Protein AF-A0A9W8Z7U8-F1 (afdb_monomer)

Solvent-accessible surface area (backbone atoms only — not comparable to full-atom values): 11181 Å² total; per-residue (Å²): 136,87,90,81,83,89,81,72,69,61,62,61,52,54,60,57,60,65,65,74,80,69,86,77,86,77,88,67,83,83,81,70,50,73,68,56,51,50,53,45,42,43,49,70,73,67,58,51,56,64,70,59,50,34,50,47,37,32,73,78,70,71,41,84,58,57,59,69,57,54,53,52,47,51,56,52,48,55,60,71,66,60,73,82,47,72,69,54,54,50,49,51,51,53,53,49,51,50,42,71,78,38,46,38,52,57,46,29,73,43,39,51,83,74,67,44,93,60,91,55,51,30,68,56,50,47,53,54,48,53,63,67,67,49,67,84,72,79,74,77,78,76,76,91,78,80,77,97,72,87,80,82,89,75,90,84,89,82,87,88,79,90,82,82,82,88,79,89,80,136

Organism: NCBI:txid749634

Secondary structure (DSSP, 8-state):
------SSHHHHHHHHHHTTS-SS-SSS-----HHHHHHHIIIIIS---HHHHHHHHHHHHS----HHHHHHHHHHHHHHTPPPPHHHHHHHHHHHHHHHHHHHHHHHHHTTTTT-SSPPPHHHHHHHHHHHHS-----------S---PPPP----------PPPPP--

Radius of gyration: 36.2 Å; Cα contacts (8 Å, |Δi|>4): 60; chains: 1; bounding box: 62×62×103 Å

Mean predicted aligned error: 17.52 Å

pLDDT: mean 76.98, std 23.81, range [36.34, 98.38]

Foldseek 3Di:
DDDDDDDPPPVVVVVVVVVPPDPDPPDDDPDDDPLLVLLCCVCPVVVDDLVVSQVCCCVVPVDHDDSVVSVVSNVVSVVSPDDQDPVNVVVVVVVVVCCVVCVLVVVQVCCVVVPDPDGDHSVRSVVVCVVVVPPPDPPPPPPPDDDPDDDDDDDDDDDDDDDDDDDDDD

Structure (mmCIF, N/CA/C/O backbone):
data_AF-A0A9W8Z7U8-F1
#
_entry.id   AF-A0A9W8Z7U8-F1
#
loop_
_atom_site.group_PDB
_atom_site.id
_atom_site.type_symbol
_atom_site.label_atom_id
_atom_site.label_alt_id
_atom_site.label_comp_id
_atom_site.label_asym_id
_atom_site.label_entity_id
_atom_site.label_seq_id
_atom_site.pdbx_PDB_ins_code
_atom_site.Cartn_x
_atom_site.Cartn_y
_atom_site.Cartn_z
_atom_site.occupancy
_atom_site.B_iso_or_equiv
_atom_site.auth_seq_id
_atom_site.auth_comp_id
_atom_site.auth_asym_id
_atom_site.auth_atom_id
_atom_site.pdbx_PDB_model_num
ATOM 1 N N . MET A 1 1 ? 26.499 -54.507 2.397 1.00 40.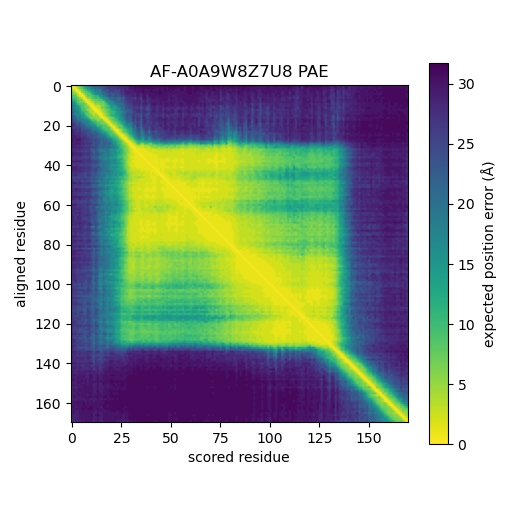31 1 MET A N 1
ATOM 2 C CA . MET A 1 1 ? 26.624 -53.206 3.088 1.00 40.31 1 MET A CA 1
ATOM 3 C C . MET A 1 1 ? 25.432 -52.343 2.722 1.00 40.31 1 MET A C 1
ATOM 5 O O . MET A 1 1 ? 24.954 -52.432 1.601 1.00 40.31 1 MET A O 1
ATOM 9 N N . ALA A 1 2 ? 24.909 -51.629 3.713 1.00 36.34 2 ALA A N 1
ATOM 10 C CA . ALA A 1 2 ? 23.589 -51.014 3.728 1.00 36.34 2 ALA A CA 1
ATOM 11 C C . ALA A 1 2 ? 23.453 -49.755 2.851 1.00 36.34 2 ALA A C 1
ATOM 13 O O . ALA A 1 2 ? 24.401 -48.997 2.667 1.00 36.34 2 ALA A O 1
ATOM 14 N N . ALA A 1 3 ? 22.227 -49.547 2.370 1.00 45.25 3 ALA A N 1
ATOM 15 C CA . ALA A 1 3 ? 21.752 -48.400 1.605 1.00 45.25 3 ALA A CA 1
ATOM 16 C C . ALA A 1 3 ? 21.475 -47.155 2.478 1.00 45.25 3 ALA A C 1
ATOM 18 O O . ALA A 1 3 ? 21.014 -47.286 3.609 1.00 45.25 3 ALA A O 1
ATOM 19 N N . LYS A 1 4 ? 21.671 -45.961 1.900 1.00 44.91 4 LYS A N 1
ATOM 20 C CA . LYS A 1 4 ? 21.166 -44.623 2.304 1.00 44.91 4 LYS A CA 1
ATOM 21 C C . LYS A 1 4 ? 21.228 -43.766 1.023 1.00 44.91 4 LYS A C 1
ATOM 23 O O . LYS A 1 4 ? 22.331 -43.488 0.581 1.00 44.91 4 LYS A O 1
ATOM 28 N N . ARG A 1 5 ? 20.191 -43.516 0.209 1.00 46.19 5 ARG A N 1
ATOM 29 C CA . ARG A 1 5 ? 18.826 -42.963 0.371 1.00 46.19 5 ARG A CA 1
ATOM 30 C C . ARG A 1 5 ? 18.761 -41.567 1.005 1.00 46.19 5 ARG A C 1
ATOM 32 O O . ARG A 1 5 ? 18.914 -41.431 2.210 1.00 46.19 5 ARG A O 1
ATOM 39 N N . SER A 1 6 ? 18.379 -40.621 0.138 1.00 50.66 6 SER A N 1
ATOM 40 C CA . SER A 1 6 ? 17.326 -39.621 0.354 1.00 50.66 6 SER A CA 1
ATOM 41 C C . SER A 1 6 ? 17.642 -38.492 1.332 1.00 50.66 6 SER A C 1
ATOM 43 O O . SER A 1 6 ? 17.396 -38.618 2.527 1.00 50.66 6 SER A O 1
ATOM 45 N N . ARG A 1 7 ? 18.140 -37.364 0.811 1.00 45.50 7 ARG A N 1
ATOM 46 C CA . ARG A 1 7 ? 18.240 -36.098 1.558 1.00 45.50 7 ARG A CA 1
ATOM 47 C C . ARG A 1 7 ? 17.636 -34.886 0.826 1.00 45.50 7 ARG A C 1
ATOM 49 O O . ARG A 1 7 ? 17.460 -33.856 1.461 1.00 45.50 7 ARG A O 1
ATOM 56 N N . ASP A 1 8 ? 17.252 -35.014 -0.443 1.00 42.22 8 ASP A N 1
ATOM 57 C CA . ASP A 1 8 ? 16.757 -33.871 -1.230 1.00 42.22 8 ASP A CA 1
ATOM 58 C C . ASP A 1 8 ? 15.220 -33.795 -1.362 1.00 42.22 8 ASP A C 1
ATOM 60 O O . ASP A 1 8 ? 14.690 -32.746 -1.710 1.00 42.22 8 ASP A O 1
ATOM 64 N N . ASP A 1 9 ? 14.479 -34.855 -1.015 1.00 42.78 9 ASP A N 1
ATOM 65 C CA . ASP A 1 9 ? 13.001 -34.876 -1.098 1.00 42.78 9 ASP A CA 1
ATOM 66 C C . ASP A 1 9 ? 12.290 -34.115 0.049 1.00 42.78 9 ASP A C 1
ATOM 68 O O . ASP A 1 9 ? 11.119 -33.748 -0.067 1.00 42.78 9 ASP A O 1
ATOM 72 N N . ASP A 1 10 ? 12.977 -33.850 1.166 1.00 43.12 10 ASP A N 1
ATOM 73 C CA . ASP A 1 10 ? 12.358 -33.268 2.372 1.00 43.12 10 ASP A CA 1
ATOM 74 C C . ASP A 1 10 ? 12.154 -31.739 2.273 1.00 43.12 10 ASP A C 1
ATOM 76 O O . ASP A 1 10 ? 11.162 -31.201 2.770 1.00 43.12 10 ASP A O 1
ATOM 80 N N . GLU A 1 11 ? 13.030 -31.022 1.558 1.00 42.72 11 GLU A N 1
ATOM 81 C CA . GLU A 1 11 ? 12.931 -29.558 1.397 1.00 42.72 11 GLU A CA 1
ATOM 82 C C . GLU A 1 11 ? 11.734 -29.138 0.527 1.00 42.72 11 GLU A C 1
ATOM 84 O O . GLU A 1 11 ? 11.031 -28.168 0.831 1.00 42.72 11 GLU A O 1
ATOM 89 N N . PHE A 1 12 ? 11.437 -29.897 -0.532 1.00 40.97 12 PHE A N 1
ATOM 90 C CA . PHE A 1 12 ? 10.332 -29.574 -1.440 1.00 40.97 12 PHE A CA 1
ATOM 91 C C . PHE A 1 12 ? 8.955 -29.803 -0.785 1.00 40.97 12 PHE A C 1
ATOM 93 O O . PHE A 1 12 ? 7.980 -29.090 -1.064 1.00 40.97 12 PHE A O 1
ATOM 100 N N . ALA A 1 13 ? 8.872 -30.759 0.146 1.00 46.31 13 ALA A N 1
ATOM 101 C CA . ALA A 1 13 ? 7.665 -31.046 0.912 1.00 46.31 13 ALA A CA 1
ATOM 102 C C . ALA A 1 13 ? 7.358 -29.971 1.978 1.00 46.31 13 ALA A C 1
ATOM 104 O O . ALA A 1 13 ? 6.182 -29.678 2.221 1.00 46.31 13 ALA A O 1
ATOM 105 N N . GLU A 1 14 ? 8.375 -29.345 2.582 1.00 44.09 14 GLU A N 1
ATOM 106 C CA . GLU A 1 14 ? 8.220 -28.239 3.550 1.00 44.09 14 GLU A CA 1
ATOM 107 C C . GLU A 1 14 ? 7.663 -26.970 2.877 1.00 44.09 14 GLU A C 1
ATOM 109 O O . GLU A 1 14 ? 6.677 -26.382 3.342 1.00 44.09 14 GLU A O 1
ATOM 114 N N . LEU A 1 15 ? 8.195 -26.611 1.702 1.00 46.00 15 LEU A N 1
ATOM 115 C CA . LEU A 1 15 ? 7.688 -25.491 0.895 1.00 46.00 15 LEU A CA 1
ATOM 116 C C . LEU A 1 15 ? 6.239 -25.724 0.433 1.00 46.00 15 LEU A C 1
ATOM 118 O O . LEU A 1 15 ? 5.413 -24.806 0.445 1.00 46.00 15 LEU A O 1
ATOM 122 N N . SER A 1 16 ? 5.902 -26.971 0.101 1.00 46.75 16 SER A N 1
ATOM 123 C CA . SER A 1 16 ? 4.556 -27.365 -0.330 1.00 46.75 16 SER A CA 1
ATOM 124 C C . SER A 1 16 ? 3.532 -27.366 0.816 1.00 46.75 16 SER A C 1
ATOM 126 O O . SER A 1 16 ? 2.363 -27.042 0.596 1.00 46.75 16 SER A O 1
ATOM 128 N N . LYS A 1 17 ? 3.952 -27.653 2.059 1.00 41.62 17 LYS A N 1
ATOM 129 C CA . LYS A 1 17 ? 3.090 -27.584 3.256 1.00 41.62 17 LYS A CA 1
ATOM 130 C C . LYS A 1 17 ? 2.831 -26.151 3.722 1.00 41.62 17 LYS A C 1
ATOM 132 O O . LYS A 1 17 ? 1.726 -25.861 4.181 1.00 41.62 17 LYS A O 1
ATOM 137 N N . ARG A 1 18 ? 3.776 -25.221 3.530 1.00 44.16 18 ARG A N 1
ATOM 138 C CA . ARG A 1 18 ? 3.541 -23.784 3.789 1.00 44.16 18 ARG A CA 1
ATOM 139 C C . ARG A 1 18 ? 2.522 -23.159 2.840 1.00 44.16 18 ARG A C 1
ATOM 141 O O . ARG A 1 18 ? 1.862 -22.189 3.206 1.00 44.16 18 ARG A O 1
ATOM 148 N N . ARG A 1 19 ? 2.333 -23.738 1.653 1.00 44.84 19 ARG A N 1
ATOM 149 C CA . ARG A 1 19 ? 1.421 -23.210 0.630 1.00 44.84 19 ARG A CA 1
ATOM 150 C C . ARG A 1 19 ? -0.067 -23.465 0.914 1.00 44.84 19 ARG A C 1
ATOM 152 O O . ARG A 1 19 ? -0.908 -22.869 0.254 1.00 44.84 19 ARG A O 1
ATOM 159 N N . ARG A 1 20 ? -0.417 -24.292 1.909 1.00 46.16 20 ARG A N 1
ATOM 160 C CA . ARG A 1 20 ? -1.817 -24.663 2.216 1.00 46.16 20 ARG A CA 1
ATOM 161 C C . ARG A 1 20 ? -2.487 -23.885 3.357 1.00 46.16 20 ARG A C 1
ATOM 163 O O . ARG A 1 20 ? -3.569 -24.267 3.787 1.00 46.16 20 ARG A O 1
ATOM 170 N N . ARG A 1 21 ? -1.897 -22.790 3.852 1.00 47.44 21 ARG A N 1
ATOM 171 C CA . ARG A 1 21 ? -2.513 -21.954 4.909 1.00 47.44 21 ARG A CA 1
ATOM 172 C C . ARG A 1 21 ? -2.725 -20.497 4.500 1.00 47.44 21 ARG A C 1
ATOM 174 O O . ARG A 1 21 ? -2.618 -19.592 5.326 1.00 47.44 21 ARG A O 1
ATOM 181 N N . SER A 1 22 ? -2.982 -20.249 3.220 1.00 48.78 22 SER A N 1
ATOM 182 C CA . SER A 1 22 ? -3.248 -18.891 2.719 1.00 48.78 22 SER A CA 1
ATOM 183 C C . SER A 1 22 ? -4.280 -18.851 1.595 1.00 48.78 22 SER A C 1
ATOM 185 O O . SER A 1 22 ? -4.321 -17.893 0.829 1.00 48.78 22 SER A O 1
ATOM 187 N N . GLU A 1 23 ? -5.136 -19.867 1.498 1.00 44.69 23 GLU A N 1
ATOM 188 C CA . GLU A 1 23 ? -6.336 -19.749 0.679 1.00 44.69 23 GLU A CA 1
ATOM 189 C C . GLU A 1 23 ? -7.367 -18.913 1.452 1.00 44.69 23 GLU A C 1
ATOM 191 O O . GLU A 1 23 ? -7.816 -19.293 2.530 1.00 44.69 23 GLU A O 1
ATOM 196 N N . SER A 1 24 ? -7.712 -17.758 0.874 1.00 46.81 24 SER A N 1
ATOM 197 C CA . SER A 1 24 ? -8.855 -16.904 1.228 1.00 46.81 24 SER A CA 1
ATOM 198 C C . SER A 1 24 ? -8.677 -15.853 2.341 1.00 46.81 24 SER A C 1
ATOM 200 O O . SER A 1 24 ? -9.478 -15.778 3.267 1.00 46.81 24 SER A O 1
ATOM 202 N N . ALA A 1 25 ? -7.688 -14.959 2.217 1.00 47.94 25 ALA A N 1
ATOM 203 C CA . ALA A 1 25 ? -7.698 -13.656 2.918 1.00 47.94 25 ALA A CA 1
ATOM 204 C C . ALA A 1 25 ? -7.940 -12.460 1.976 1.00 47.94 25 ALA A C 1
ATOM 206 O O . ALA A 1 25 ? -7.840 -11.302 2.376 1.00 47.94 25 ALA A O 1
ATOM 207 N N . THR A 1 26 ? -8.251 -12.728 0.712 1.00 46.97 26 THR A N 1
ATOM 208 C CA . THR A 1 26 ? -8.623 -11.718 -0.275 1.00 46.97 26 THR A CA 1
ATOM 209 C C . THR A 1 26 ? -10.088 -11.936 -0.622 1.00 46.97 26 THR A C 1
ATOM 211 O O . THR A 1 26 ? -10.413 -12.925 -1.271 1.00 46.97 26 THR A O 1
ATOM 214 N N . SER A 1 27 ? -10.949 -11.003 -0.205 1.00 43.47 27 SER A N 1
ATOM 215 C CA . SER A 1 27 ? -12.371 -10.905 -0.575 1.00 43.47 27 SER A CA 1
ATOM 216 C C . SER A 1 27 ? -13.419 -11.524 0.363 1.00 43.47 27 SER A C 1
ATOM 218 O O . SER A 1 27 ? -14.541 -11.781 -0.065 1.00 43.47 27 SER A O 1
ATOM 220 N N . THR A 1 28 ? -13.120 -11.669 1.654 1.00 42.28 28 THR A N 1
ATOM 221 C CA . THR A 1 28 ? -14.157 -11.773 2.694 1.00 42.28 28 THR A CA 1
ATOM 222 C C . THR A 1 28 ? -14.165 -10.473 3.482 1.00 42.28 28 THR A C 1
ATOM 224 O O . THR A 1 28 ? -13.142 -10.088 4.048 1.00 42.28 28 THR A O 1
ATOM 227 N N . GLN A 1 29 ? -15.299 -9.778 3.476 1.00 56.69 29 GLN A N 1
ATOM 228 C CA . GLN A 1 29 ? -15.596 -8.641 4.343 1.00 56.69 29 GLN A CA 1
ATOM 229 C C . GLN A 1 29 ? -15.018 -8.899 5.744 1.00 56.69 29 GLN A C 1
ATOM 231 O O . GLN A 1 29 ? -15.280 -9.945 6.331 1.00 56.69 29 GLN A O 1
ATOM 236 N N . LEU A 1 30 ? -14.146 -8.011 6.232 1.00 71.31 30 LEU A N 1
ATOM 237 C CA . LEU A 1 30 ? -13.474 -8.184 7.521 1.00 71.31 30 LEU A CA 1
ATOM 238 C C . LEU A 1 30 ? -14.521 -8.200 8.635 1.00 71.31 30 LEU A C 1
ATOM 240 O O . LEU A 1 30 ? -14.941 -7.147 9.115 1.00 71.31 30 LEU A O 1
ATOM 244 N N . GLU A 1 31 ? -14.948 -9.387 9.052 1.00 84.44 31 GLU A N 1
ATOM 245 C CA . GLU A 1 31 ? -15.829 -9.518 10.200 1.00 84.44 31 GLU A CA 1
ATOM 246 C C . GLU A 1 31 ? -15.033 -9.216 11.468 1.00 84.44 31 GLU A C 1
ATOM 248 O O . GLU A 1 31 ? -14.141 -9.957 11.891 1.00 84.44 31 GLU A O 1
ATOM 253 N N . LEU A 1 32 ? -15.320 -8.055 12.054 1.00 90.44 32 LEU A N 1
ATOM 254 C CA . LEU A 1 32 ? -14.730 -7.646 13.318 1.00 90.44 32 LEU A CA 1
ATOM 255 C C . LEU A 1 32 ? -15.384 -8.413 14.464 1.00 90.44 32 LEU A C 1
ATOM 257 O O . LEU A 1 32 ? -16.613 -8.447 14.580 1.00 90.44 32 LEU A O 1
ATOM 261 N N . THR A 1 33 ? -14.551 -8.966 15.344 1.00 92.94 33 THR A N 1
ATOM 262 C CA . THR A 1 33 ? -15.015 -9.554 16.606 1.00 92.94 33 THR A CA 1
ATOM 263 C C . THR A 1 33 ? -15.673 -8.487 17.485 1.00 92.94 33 THR A C 1
ATOM 265 O O . THR A 1 33 ? -15.387 -7.295 17.348 1.00 92.94 33 THR A O 1
ATOM 268 N N . GLU A 1 34 ? -16.543 -8.892 18.411 1.00 94.12 34 GLU A N 1
ATOM 269 C CA . GLU A 1 34 ? -17.199 -7.964 19.349 1.00 94.12 34 GLU A CA 1
ATOM 270 C C . GLU A 1 34 ? -16.182 -7.158 20.169 1.00 94.12 34 GLU A C 1
ATOM 272 O O . GLU A 1 34 ? -16.329 -5.951 20.344 1.00 94.12 34 GLU A O 1
ATOM 277 N N . GLU A 1 35 ? -15.087 -7.802 20.573 1.00 95.00 35 GLU A N 1
ATOM 278 C CA . GLU A 1 35 ? -13.953 -7.154 21.232 1.00 95.00 35 GLU A CA 1
ATOM 279 C C . GLU A 1 35 ? -13.277 -6.094 20.354 1.00 95.00 35 GLU A C 1
ATOM 281 O O . GLU A 1 35 ? -12.928 -5.022 20.842 1.00 95.00 35 GLU A O 1
ATOM 286 N N . ASP A 1 36 ? -13.080 -6.373 19.063 1.00 95.50 36 ASP A N 1
ATOM 287 C CA . ASP A 1 36 ? -12.452 -5.425 18.137 1.00 95.50 36 ASP A CA 1
ATOM 288 C C . ASP A 1 36 ? -13.357 -4.205 17.897 1.00 95.50 36 ASP A C 1
ATOM 290 O O . ASP A 1 36 ? -12.871 -3.073 17.881 1.00 95.50 36 ASP A O 1
ATOM 294 N N . LYS A 1 37 ? -14.675 -4.421 17.774 1.00 95.44 37 LYS A N 1
ATOM 295 C CA . LYS A 1 37 ? -15.678 -3.347 17.663 1.00 95.44 37 LYS A CA 1
ATOM 296 C C . LYS A 1 37 ? -15.684 -2.463 18.911 1.00 95.44 37 LYS A C 1
ATOM 298 O O . LYS A 1 37 ? -15.643 -1.240 18.788 1.00 95.44 37 LYS A O 1
ATOM 303 N N . LEU A 1 38 ? -15.682 -3.074 20.100 1.00 96.00 38 LEU A N 1
ATOM 304 C CA . LEU A 1 38 ? -15.613 -2.347 21.369 1.00 96.00 38 LEU A CA 1
ATOM 305 C C . LEU A 1 38 ? -14.318 -1.531 21.471 1.00 96.00 38 LEU A C 1
ATOM 307 O O . LEU A 1 38 ? -14.355 -0.360 21.841 1.00 96.00 38 LEU A O 1
ATOM 311 N N . LEU A 1 39 ? -13.176 -2.118 21.100 1.00 96.69 39 LEU A N 1
ATOM 312 C CA . LEU A 1 39 ? -11.881 -1.440 21.156 1.00 96.69 39 LEU A CA 1
ATOM 313 C C . LEU A 1 39 ? -11.824 -0.203 20.252 1.00 96.69 39 LEU A C 1
ATOM 315 O O . LEU A 1 39 ? -11.294 0.828 20.669 1.00 96.69 39 LEU A O 1
ATOM 319 N N . LEU A 1 40 ? -12.360 -0.306 19.032 1.00 96.38 40 LEU A N 1
ATOM 320 C CA . LEU A 1 40 ? -12.445 0.816 18.095 1.00 96.38 40 LEU A CA 1
ATOM 321 C C . LEU A 1 40 ? -13.337 1.919 18.642 1.00 96.38 40 LEU A C 1
ATOM 323 O O . LEU A 1 40 ? -12.891 3.059 18.719 1.00 96.38 40 LEU A O 1
ATOM 327 N N . LYS A 1 41 ? -14.550 1.575 19.084 1.00 96.06 41 LYS A N 1
ATOM 328 C CA . LYS A 1 41 ? -15.494 2.546 19.636 1.00 96.06 41 LYS A CA 1
ATOM 329 C C . LYS A 1 41 ? -14.877 3.335 20.790 1.00 96.06 41 LYS A C 1
ATOM 331 O O . LYS A 1 41 ? -14.773 4.556 20.722 1.00 96.06 41 LYS A O 1
ATOM 336 N N . LEU A 1 42 ? -14.371 2.640 21.808 1.00 96.81 42 LEU A N 1
ATOM 337 C CA . LEU A 1 42 ? -13.833 3.306 22.994 1.00 96.81 42 LEU A CA 1
ATOM 338 C C . LEU A 1 42 ? -12.623 4.198 22.667 1.00 96.81 42 LEU A C 1
ATOM 340 O O . LEU A 1 42 ? -12.425 5.229 23.310 1.00 96.81 42 LEU A O 1
ATOM 344 N N . LYS A 1 43 ? -11.786 3.812 21.690 1.00 96.44 43 LYS A N 1
ATOM 345 C CA . LYS A 1 43 ? -10.556 4.552 21.379 1.00 96.44 43 LYS A CA 1
ATOM 346 C C . LYS A 1 43 ? -10.725 5.649 20.329 1.00 96.44 43 LYS A C 1
ATOM 348 O O . LYS A 1 43 ? -10.049 6.675 20.463 1.00 96.44 43 LYS A O 1
ATOM 353 N N . GLU A 1 44 ? -11.502 5.407 19.280 1.00 92.50 44 GLU A N 1
ATOM 354 C CA . GLU A 1 44 ? -11.638 6.291 18.115 1.00 92.50 44 GLU A CA 1
ATOM 355 C C . GLU A 1 44 ? -12.885 7.177 18.203 1.00 92.50 44 GLU A C 1
ATOM 357 O O . GLU A 1 44 ? -12.784 8.361 17.897 1.00 92.50 44 GLU A O 1
ATOM 362 N N . GLU A 1 45 ? -14.020 6.647 18.668 1.00 92.75 45 GLU A N 1
ATOM 363 C CA . GLU A 1 45 ? -15.272 7.408 18.811 1.00 92.75 45 GLU A CA 1
ATOM 364 C C . GLU A 1 45 ? -15.294 8.164 20.148 1.00 92.75 45 GLU A C 1
ATOM 366 O O . GLU A 1 45 ? -15.364 9.390 20.177 1.00 92.75 45 GLU A O 1
ATOM 371 N N . ASP A 1 46 ? -15.111 7.445 21.257 1.00 95.12 46 ASP A N 1
ATOM 372 C CA . ASP A 1 46 ? -15.220 8.017 22.607 1.00 95.12 46 ASP A CA 1
ATOM 373 C C . ASP A 1 46 ? -13.905 8.648 23.106 1.00 95.12 46 ASP A C 1
ATOM 375 O O . ASP A 1 46 ? -13.864 9.287 24.157 1.00 95.12 46 ASP A O 1
ATOM 379 N N . SER A 1 47 ? -12.801 8.456 22.373 1.00 95.69 47 SER A N 1
ATOM 380 C CA . SER A 1 47 ? -11.467 8.984 22.705 1.00 95.69 47 SER A CA 1
ATOM 381 C C . SER A 1 47 ? -10.968 8.667 24.128 1.00 95.69 47 SER A C 1
ATOM 383 O O . SER A 1 47 ? -10.153 9.407 24.683 1.00 95.69 47 SER A O 1
ATOM 385 N N . MET A 1 48 ? -11.382 7.540 24.715 1.00 95.75 48 MET A N 1
ATOM 386 C CA . MET A 1 48 ? -11.038 7.186 26.095 1.00 95.75 48 MET A CA 1
ATOM 387 C C . MET A 1 48 ? -9.536 6.908 26.291 1.00 95.75 48 MET A C 1
ATOM 389 O O . MET A 1 48 ? -8.849 6.417 25.379 1.00 95.75 48 MET A O 1
ATOM 393 N N . PRO A 1 49 ? -8.997 7.172 27.497 1.00 97.50 49 PRO A N 1
ATOM 394 C CA . PRO A 1 49 ? -7.638 6.787 27.846 1.00 97.50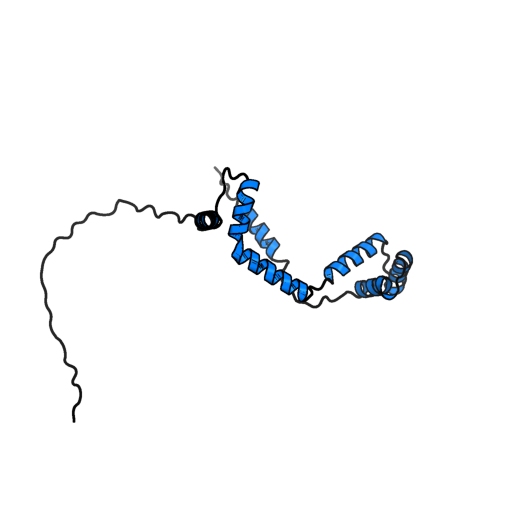 49 PRO A CA 1
ATOM 395 C C . PRO A 1 49 ? -7.539 5.270 28.059 1.00 97.50 49 PRO A C 1
ATOM 397 O O . PRO A 1 49 ? -8.473 4.604 28.496 1.00 97.50 49 PRO A O 1
ATOM 400 N N . TRP A 1 50 ? -6.356 4.704 27.810 1.00 97.38 50 TRP A N 1
ATOM 401 C CA . TRP A 1 50 ? -6.138 3.251 27.846 1.00 97.38 50 TRP A CA 1
ATOM 402 C C . TRP A 1 50 ? -6.492 2.567 29.171 1.00 97.38 50 TRP A C 1
ATOM 404 O O . TRP A 1 50 ? -6.896 1.406 29.161 1.00 97.38 50 TRP A O 1
ATOM 414 N N . LYS A 1 51 ? -6.324 3.269 30.298 1.00 97.00 51 LYS A N 1
ATOM 415 C CA . LYS A 1 51 ? -6.682 2.748 31.624 1.00 97.00 51 LYS A CA 1
ATOM 416 C C . LYS A 1 51 ? -8.186 2.487 31.719 1.00 97.00 51 LYS A C 1
ATOM 418 O O . LYS A 1 51 ? -8.584 1.400 32.125 1.00 97.00 51 LYS A O 1
ATOM 423 N N . ASP A 1 52 ? -8.993 3.437 31.258 1.00 97.69 52 ASP A N 1
ATOM 424 C CA . ASP A 1 52 ? -10.452 3.337 31.297 1.00 97.69 52 ASP A CA 1
ATOM 425 C C . ASP A 1 52 ? -10.954 2.293 30.304 1.00 97.69 52 ASP A C 1
ATOM 427 O O . ASP A 1 52 ? -11.827 1.497 30.636 1.00 97.69 52 ASP A O 1
ATOM 431 N N . ILE A 1 53 ? -10.321 2.196 29.130 1.00 97.12 53 ILE A N 1
ATOM 432 C CA . ILE A 1 53 ? -10.600 1.123 28.166 1.00 97.12 53 ILE A CA 1
ATOM 433 C C . ILE A 1 53 ? -10.371 -0.254 28.806 1.00 97.12 53 ILE A C 1
ATOM 435 O O . ILE A 1 53 ? -11.229 -1.124 28.697 1.00 97.12 53 ILE A O 1
ATOM 439 N N . ALA A 1 54 ? -9.252 -0.468 29.506 1.00 97.38 54 ALA A N 1
ATOM 440 C CA . ALA A 1 54 ? -8.984 -1.746 30.169 1.00 97.38 54 ALA A CA 1
ATOM 441 C C . ALA A 1 54 ? -10.043 -2.086 31.234 1.00 97.38 54 ALA A C 1
ATOM 443 O O . ALA A 1 54 ? -10.468 -3.239 31.318 1.00 97.38 54 ALA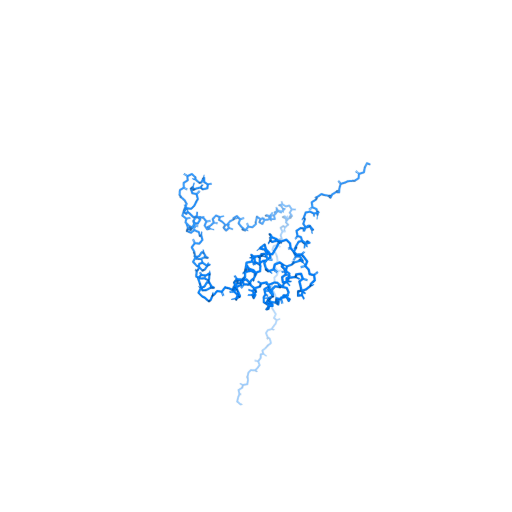 A O 1
ATOM 444 N N . MET A 1 55 ? -10.516 -1.088 31.992 1.00 97.12 55 MET A N 1
ATOM 445 C CA . MET A 1 55 ? -11.623 -1.269 32.938 1.00 97.12 55 MET A CA 1
ATOM 446 C C . MET A 1 55 ? -12.921 -1.655 32.223 1.00 97.12 55 MET A C 1
ATOM 448 O O . MET A 1 55 ? -13.580 -2.600 32.644 1.00 97.12 55 MET A O 1
ATOM 452 N N . ARG A 1 56 ? -13.259 -1.005 31.101 1.00 96.56 56 ARG A N 1
ATOM 453 C CA . ARG A 1 56 ? -14.443 -1.351 30.296 1.00 96.56 56 ARG A CA 1
ATOM 454 C C . ARG A 1 56 ? -14.381 -2.768 29.739 1.00 96.56 56 ARG A C 1
ATOM 456 O O . ARG A 1 56 ? -15.382 -3.465 29.770 1.00 96.56 56 ARG A O 1
ATOM 463 N N . PHE A 1 57 ? -13.213 -3.242 29.313 1.00 97.38 57 PHE A N 1
ATOM 464 C CA . PHE A 1 57 ? -13.046 -4.642 28.903 1.00 97.38 57 PHE A CA 1
ATOM 465 C C . PHE A 1 57 ? -13.289 -5.632 30.052 1.00 97.38 57 PHE A C 1
ATOM 467 O O . PHE A 1 57 ? -13.875 -6.697 29.840 1.00 97.38 57 PHE A O 1
ATOM 474 N N . GLN A 1 58 ? -12.882 -5.276 31.271 1.00 96.31 58 GLN A N 1
ATOM 475 C CA . GLN A 1 58 ? -13.149 -6.090 32.452 1.00 96.31 58 GLN A CA 1
ATOM 476 C C . GLN A 1 58 ? -14.633 -6.060 32.843 1.00 96.31 58 GLN A C 1
ATOM 478 O O . GLN A 1 58 ? -15.186 -7.110 33.152 1.00 96.31 58 GLN A O 1
ATOM 483 N N . SER A 1 59 ? -15.281 -4.895 32.817 1.00 95.81 59 SER A N 1
ATOM 484 C CA . SER A 1 59 ? -16.694 -4.741 33.185 1.00 95.81 59 SER A CA 1
ATOM 485 C C . SER A 1 59 ? -17.652 -5.316 32.141 1.00 95.81 59 SER A C 1
ATOM 487 O O . SER A 1 59 ? -18.567 -6.047 32.503 1.00 95.81 59 SER A O 1
ATOM 489 N N . ASP A 1 60 ? -17.432 -5.014 30.861 1.00 94.12 60 ASP A N 1
ATOM 490 C CA . ASP A 1 60 ? -18.380 -5.315 29.783 1.00 94.12 60 ASP A CA 1
ATOM 491 C C . ASP A 1 60 ? -18.206 -6.761 29.275 1.00 94.12 60 ASP A C 1
ATOM 493 O O . ASP A 1 60 ? -19.179 -7.394 28.874 1.00 94.12 60 ASP A O 1
ATOM 497 N N . LEU A 1 61 ? -16.978 -7.305 29.306 1.00 93.50 61 LEU A N 1
ATOM 498 C CA . LEU A 1 61 ? -16.653 -8.635 28.757 1.00 93.50 61 LEU A CA 1
ATOM 499 C C . LEU A 1 61 ? -16.058 -9.614 29.780 1.00 93.50 61 LEU A C 1
ATOM 501 O O . LEU A 1 61 ? -15.772 -10.760 29.430 1.00 93.50 61 LEU A O 1
ATOM 505 N N . GLY A 1 62 ? -15.806 -9.184 31.020 1.00 95.19 62 GLY A N 1
ATOM 506 C CA . GLY A 1 62 ? -15.139 -10.017 32.027 1.00 95.19 62 GLY A CA 1
ATOM 507 C C . GLY A 1 62 ? -13.663 -10.302 31.725 1.00 95.19 62 GLY A C 1
ATOM 508 O O . GLY A 1 62 ? -13.076 -11.190 32.342 1.00 95.19 62 GLY A O 1
ATOM 509 N N . LYS A 1 63 ? -13.044 -9.592 30.767 1.00 94.25 63 LYS A N 1
ATOM 510 C CA . LYS A 1 63 ? -11.678 -9.873 30.299 1.00 94.25 63 LYS A CA 1
ATOM 511 C C . LYS A 1 63 ? -10.703 -8.811 30.772 1.00 94.25 63 LYS A C 1
ATOM 513 O O . LYS A 1 63 ? -10.818 -7.639 30.427 1.00 94.25 63 LYS A O 1
ATOM 518 N N . GLN A 1 64 ? -9.689 -9.239 31.514 1.00 95.81 64 GLN A N 1
ATOM 519 C CA . GLN A 1 64 ? -8.631 -8.350 31.969 1.00 95.81 64 GLN A CA 1
ATOM 520 C C . GLN A 1 64 ? -7.478 -8.338 30.964 1.00 95.81 64 GLN A C 1
ATOM 522 O O . GLN A 1 64 ? -6.786 -9.338 30.772 1.00 95.81 64 GLN A O 1
ATOM 527 N N . TYR A 1 65 ? -7.257 -7.188 30.333 1.00 96.06 65 TYR A N 1
ATOM 528 C CA . TYR A 1 65 ? -6.147 -6.980 29.409 1.00 96.06 65 TYR A CA 1
ATOM 529 C C . TYR A 1 65 ? -5.139 -5.984 29.967 1.00 96.06 65 TYR A C 1
ATOM 531 O O . TYR A 1 65 ? -5.491 -4.958 30.543 1.00 96.06 65 TYR A O 1
ATOM 539 N N . GLN A 1 66 ? -3.861 -6.261 29.718 1.00 97.75 66 GLN A N 1
ATOM 540 C CA . GLN A 1 66 ? -2.800 -5.283 29.920 1.00 97.75 66 GLN A CA 1
ATOM 541 C C . GLN A 1 66 ? -2.871 -4.209 28.825 1.00 97.75 66 GLN A C 1
ATOM 543 O O . GLN A 1 66 ? -3.115 -4.521 27.657 1.00 97.75 66 GLN A O 1
ATOM 548 N N . ILE A 1 67 ? -2.597 -2.950 29.175 1.00 97.38 67 ILE A N 1
ATOM 549 C CA . ILE A 1 67 ? -2.638 -1.815 28.233 1.00 97.38 67 ILE A CA 1
ATOM 550 C C . ILE A 1 67 ? -1.803 -2.065 26.960 1.00 97.38 67 ILE A C 1
ATOM 552 O O . ILE A 1 67 ? -2.337 -1.855 25.867 1.00 97.38 67 ILE A O 1
ATOM 556 N N . PRO A 1 68 ? -0.554 -2.573 27.033 1.00 98.12 68 PRO A N 1
ATOM 557 C CA . PRO A 1 68 ? 0.228 -2.863 25.830 1.00 98.12 68 PRO A CA 1
ATOM 558 C C . PRO A 1 68 ? -0.436 -3.887 24.900 1.00 98.12 68 PRO A C 1
ATOM 560 O O . PRO A 1 68 ? -0.310 -3.789 23.680 1.00 98.12 68 PRO A O 1
ATOM 563 N N . ALA A 1 69 ? -1.183 -4.851 25.452 1.00 97.69 69 ALA A N 1
ATOM 564 C CA . ALA A 1 69 ? -1.904 -5.839 24.654 1.00 97.69 69 ALA A CA 1
ATOM 565 C C . ALA A 1 69 ? -3.049 -5.186 23.863 1.00 97.69 69 ALA A C 1
ATOM 567 O O . ALA A 1 69 ? -3.186 -5.446 22.668 1.00 97.69 69 ALA A O 1
ATOM 568 N N . LEU A 1 70 ? -3.813 -4.282 24.489 1.00 97.75 70 LEU A N 1
ATOM 569 C CA . LEU A 1 70 ? -4.872 -3.511 23.822 1.00 97.75 70 LEU A CA 1
ATOM 570 C C . LEU A 1 70 ? -4.306 -2.576 22.747 1.00 97.75 70 LEU A C 1
ATOM 572 O O . LEU A 1 70 ? -4.832 -2.518 21.637 1.00 97.75 70 LEU A O 1
ATOM 576 N N . GLN A 1 71 ? -3.190 -1.904 23.035 1.00 97.81 71 GLN A N 1
ATOM 577 C CA . GLN A 1 71 ? -2.489 -1.054 22.069 1.00 97.81 71 GLN A CA 1
ATOM 578 C C . GLN A 1 71 ? -2.046 -1.843 20.837 1.00 97.81 71 GLN A C 1
ATOM 580 O O . GLN A 1 71 ? -2.309 -1.444 19.701 1.00 97.81 71 GLN A O 1
ATOM 585 N N . MET A 1 72 ? -1.401 -2.990 21.054 1.00 98.31 72 MET A N 1
ATOM 586 C CA . MET A 1 72 ? -0.959 -3.860 19.970 1.00 98.31 72 MET A CA 1
ATOM 587 C C . MET A 1 72 ? -2.128 -4.439 19.182 1.00 98.31 72 MET A C 1
ATOM 589 O O . MET A 1 72 ? -2.042 -4.549 17.956 1.00 98.31 72 MET A O 1
ATOM 593 N N . ARG A 1 73 ? -3.222 -4.785 19.863 1.00 96.75 73 ARG A N 1
ATOM 594 C CA . ARG A 1 73 ? -4.441 -5.259 19.217 1.00 96.75 73 ARG A CA 1
ATOM 595 C C . ARG A 1 73 ? -5.034 -4.193 18.309 1.00 96.75 73 ARG A C 1
ATOM 597 O O . ARG A 1 73 ? -5.240 -4.481 17.134 1.00 96.75 73 ARG A O 1
ATOM 604 N N . LEU A 1 74 ?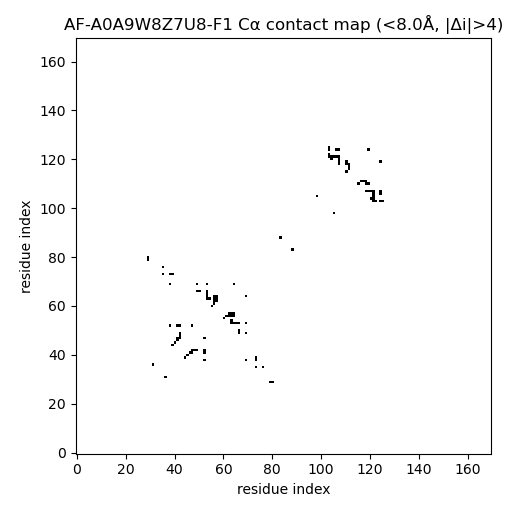 -5.211 -2.964 18.799 1.00 96.25 74 LEU A N 1
ATOM 605 C CA . LEU A 1 74 ? -5.711 -1.856 17.986 1.00 96.25 74 LEU A CA 1
ATOM 606 C C . LEU A 1 74 ? -4.782 -1.561 16.804 1.00 96.25 74 LEU A C 1
ATOM 608 O O . LEU A 1 74 ? -5.248 -1.402 15.682 1.00 96.25 74 LEU A O 1
ATOM 612 N N . LYS A 1 75 ? -3.462 -1.536 17.028 1.00 96.56 75 LYS A N 1
ATOM 613 C CA . LYS A 1 75 ? -2.479 -1.331 15.954 1.00 96.56 75 LYS A CA 1
ATOM 614 C C . LYS A 1 75 ? -2.673 -2.340 14.816 1.00 96.56 75 LYS A C 1
ATOM 616 O O . LYS A 1 75 ? -2.731 -1.951 13.656 1.00 96.56 75 LYS A O 1
ATOM 621 N N . ARG A 1 76 ? -2.786 -3.632 15.144 1.00 95.62 76 ARG A N 1
ATOM 622 C CA . ARG A 1 76 ? -2.996 -4.706 14.156 1.00 95.62 76 ARG A CA 1
ATOM 623 C C . ARG A 1 76 ? -4.381 -4.643 13.523 1.00 95.62 76 ARG A C 1
ATOM 625 O O . ARG A 1 76 ? -4.521 -4.953 12.348 1.00 95.62 76 ARG A O 1
ATOM 632 N N . LEU A 1 77 ? -5.394 -4.266 14.297 1.00 95.06 77 LEU A N 1
ATOM 633 C CA . LEU A 1 77 ? -6.759 -4.094 13.817 1.00 95.06 77 LEU A CA 1
ATOM 634 C C . LEU A 1 77 ? -6.828 -3.015 12.730 1.00 95.06 77 LEU A C 1
ATOM 636 O O . LEU A 1 77 ? -7.368 -3.284 11.664 1.00 95.06 77 LEU A O 1
ATOM 640 N N . ARG A 1 78 ? -6.187 -1.860 12.947 1.00 94.12 78 ARG A N 1
ATOM 641 C CA . ARG A 1 78 ? -6.106 -0.777 11.953 1.00 94.12 78 ARG A CA 1
ATOM 642 C C . ARG A 1 78 ? -5.405 -1.217 10.670 1.00 94.12 78 ARG A C 1
ATOM 644 O O . ARG A 1 78 ? -5.889 -0.910 9.589 1.00 94.12 78 ARG A O 1
ATOM 651 N N . GLU A 1 79 ? -4.317 -1.979 10.783 1.00 92.38 79 GLU A N 1
ATOM 652 C CA . GLU A 1 79 ? -3.635 -2.530 9.605 1.00 92.38 79 GLU A CA 1
ATOM 653 C C . GLU A 1 79 ? -4.529 -3.511 8.838 1.00 92.38 79 GLU A C 1
ATOM 655 O O . GLU A 1 79 ? -4.643 -3.416 7.621 1.00 92.38 79 GLU A O 1
ATOM 660 N N . ARG A 1 80 ? -5.222 -4.420 9.541 1.00 92.75 80 ARG A N 1
ATOM 661 C CA . ARG A 1 80 ? -6.164 -5.352 8.901 1.00 92.75 80 ARG A CA 1
ATOM 662 C C . ARG A 1 80 ? -7.294 -4.621 8.188 1.00 92.75 80 ARG A C 1
ATOM 664 O O . ARG A 1 80 ? -7.682 -5.051 7.115 1.00 92.75 80 ARG A O 1
ATOM 671 N N . MET A 1 81 ? -7.810 -3.545 8.779 1.00 92.06 81 MET A N 1
ATOM 672 C CA . MET A 1 81 ? -8.891 -2.725 8.225 1.00 92.06 81 MET A CA 1
ATOM 673 C C . MET A 1 81 ? -8.444 -1.777 7.111 1.00 92.06 81 MET A C 1
ATOM 675 O O . MET A 1 81 ? -9.271 -1.028 6.596 1.00 92.06 81 MET A O 1
ATOM 679 N N . ARG A 1 82 ? -7.161 -1.766 6.738 1.00 92.62 82 ARG A N 1
ATOM 680 C CA . ARG A 1 82 ? -6.666 -0.890 5.682 1.00 92.62 82 ARG A CA 1
ATOM 681 C C . ARG A 1 82 ? -7.310 -1.259 4.347 1.00 92.62 82 ARG A C 1
ATOM 683 O O . ARG A 1 82 ? -7.160 -2.372 3.849 1.00 92.62 82 ARG A O 1
ATOM 690 N N . ILE A 1 83 ? -7.995 -0.289 3.754 1.00 91.31 83 ILE A N 1
ATOM 691 C CA . ILE A 1 83 ? -8.633 -0.421 2.446 1.00 91.31 83 ILE A CA 1
ATOM 692 C C . ILE A 1 83 ? -7.728 0.238 1.407 1.00 91.31 83 ILE A C 1
ATOM 694 O O . ILE A 1 83 ? -7.216 1.335 1.630 1.00 91.31 83 ILE A O 1
ATOM 698 N N . TRP A 1 84 ? -7.529 -0.436 0.276 1.00 94.25 84 TRP A N 1
ATOM 699 C CA . TRP A 1 84 ? -6.885 0.162 -0.890 1.00 94.25 84 TRP A CA 1
ATOM 700 C C . TRP A 1 84 ? -7.868 1.110 -1.571 1.00 94.25 84 TRP A C 1
ATOM 702 O O . TRP A 1 84 ? -8.926 0.673 -2.026 1.00 94.25 84 TRP A O 1
ATOM 712 N N . GLY A 1 85 ? -7.527 2.396 -1.639 1.00 94.69 85 GLY A N 1
ATOM 713 C CA . GLY A 1 85 ? -8.337 3.364 -2.366 1.00 94.69 85 GLY A CA 1
ATOM 714 C C . GLY A 1 85 ? -8.257 3.131 -3.874 1.00 94.69 85 GLY A C 1
ATOM 715 O O . GLY A 1 85 ? -7.276 2.591 -4.387 1.00 94.69 85 GLY A O 1
ATOM 716 N N . GLU A 1 86 ? -9.260 3.592 -4.622 1.00 96.06 86 GLU A N 1
ATOM 717 C CA . GLU 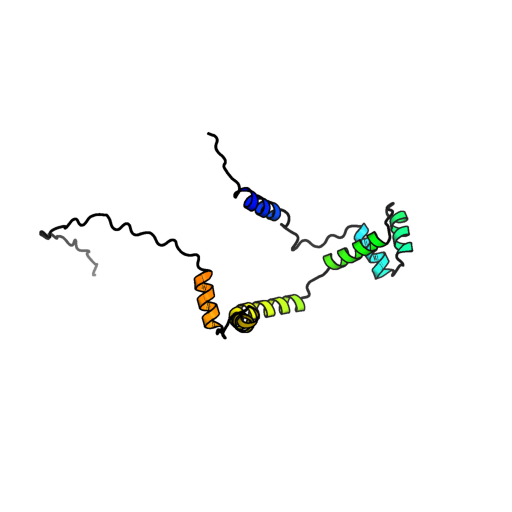A 1 86 ? -9.235 3.500 -6.089 1.00 96.06 86 GLU A CA 1
ATOM 718 C C . GLU A 1 86 ? -8.006 4.190 -6.697 1.00 96.06 86 GLU A C 1
ATOM 720 O O . GLU A 1 86 ? -7.441 3.708 -7.680 1.00 96.06 86 GLU A O 1
ATOM 725 N N . ALA A 1 87 ? -7.567 5.299 -6.092 1.00 97.62 87 ALA A N 1
ATOM 726 C CA . ALA A 1 87 ? -6.346 5.999 -6.472 1.00 97.62 87 ALA A CA 1
ATOM 727 C C . ALA A 1 87 ? -5.099 5.122 -6.272 1.00 97.62 87 ALA A C 1
ATOM 729 O O . ALA A 1 87 ? -4.266 5.051 -7.174 1.00 97.62 87 ALA A O 1
ATOM 730 N N . ASP A 1 88 ? -5.008 4.401 -5.150 1.00 97.31 88 ASP A N 1
ATOM 731 C CA . ASP A 1 88 ? -3.891 3.498 -4.854 1.00 97.31 88 ASP A CA 1
ATOM 732 C C . ASP A 1 88 ? -3.863 2.319 -5.830 1.00 97.31 88 ASP A C 1
ATOM 734 O O . ASP A 1 88 ? -2.815 1.977 -6.373 1.00 97.31 88 ASP A O 1
ATOM 738 N N . VAL A 1 89 ? -5.026 1.722 -6.111 1.00 97.75 89 VAL A N 1
ATOM 739 C CA . VAL A 1 89 ? -5.148 0.619 -7.077 1.00 97.75 89 VAL A CA 1
ATOM 740 C C . VAL A 1 89 ? -4.782 1.089 -8.485 1.00 97.75 89 VAL A C 1
ATOM 742 O O . VAL A 1 89 ? -4.091 0.379 -9.218 1.00 97.75 89 VAL A O 1
ATOM 745 N N . ARG A 1 90 ? -5.211 2.292 -8.880 1.00 98.06 90 ARG A N 1
ATOM 746 C CA . ARG A 1 90 ? -4.851 2.886 -10.173 1.00 98.06 90 ARG A CA 1
ATOM 747 C C . ARG A 1 90 ? -3.350 3.147 -10.262 1.00 98.06 90 ARG A C 1
ATOM 749 O O . ARG A 1 90 ? -2.736 2.756 -11.251 1.00 98.06 90 ARG A O 1
ATOM 756 N N . ALA A 1 91 ? -2.762 3.751 -9.232 1.00 98.19 91 ALA A N 1
ATOM 757 C CA . ALA A 1 91 ? -1.327 3.999 -9.157 1.00 98.19 91 ALA A CA 1
ATOM 758 C C . ALA A 1 91 ? -0.529 2.690 -9.227 1.00 98.19 91 ALA A C 1
ATOM 760 O O . ALA A 1 91 ? 0.432 2.604 -9.987 1.00 98.19 91 ALA A O 1
ATOM 761 N N . LEU A 1 92 ? -0.972 1.646 -8.518 1.00 98.38 92 LEU A N 1
ATOM 762 C CA . LEU A 1 92 ? -0.368 0.316 -8.569 1.00 98.38 92 LEU A CA 1
ATOM 763 C C . LEU A 1 92 ? -0.378 -0.259 -9.990 1.00 98.38 92 LEU A C 1
ATOM 765 O O . LEU A 1 92 ? 0.649 -0.744 -10.460 1.00 98.38 92 LEU A O 1
ATOM 769 N N . ARG A 1 93 ? -1.515 -0.177 -10.694 1.00 97.94 93 ARG A N 1
ATOM 770 C CA . ARG A 1 93 ? -1.621 -0.641 -12.088 1.00 97.94 93 ARG A CA 1
ATOM 771 C C . ARG A 1 93 ? -0.671 0.119 -13.007 1.00 97.94 93 ARG A C 1
ATOM 773 O O . ARG A 1 93 ? 0.046 -0.508 -13.777 1.00 97.94 93 ARG A O 1
ATOM 780 N N . MET A 1 94 ? -0.632 1.446 -12.900 1.00 98.38 94 MET A N 1
ATOM 781 C CA . MET A 1 94 ? 0.260 2.279 -13.712 1.00 98.38 94 MET A CA 1
ATOM 782 C C . MET A 1 94 ? 1.737 1.979 -13.437 1.00 98.38 94 MET A C 1
ATOM 784 O O . MET A 1 94 ? 2.519 1.852 -14.375 1.00 98.38 94 MET A O 1
ATOM 788 N N . ALA A 1 95 ? 2.119 1.825 -12.167 1.00 98.25 95 ALA A N 1
ATOM 789 C CA . ALA A 1 95 ? 3.486 1.490 -11.781 1.00 98.25 95 ALA A CA 1
ATOM 790 C C . ALA A 1 95 ? 3.904 0.111 -12.309 1.00 98.25 95 ALA A C 1
ATOM 792 O O . ALA A 1 95 ? 5.007 -0.045 -12.834 1.00 98.25 95 ALA A O 1
ATOM 793 N N . HIS A 1 96 ? 3.013 -0.879 -12.209 1.00 98.31 96 HIS A N 1
ATOM 794 C CA . HIS A 1 96 ? 3.261 -2.216 -12.734 1.00 98.31 96 HIS A CA 1
ATOM 795 C C . HIS A 1 96 ? 3.398 -2.214 -14.262 1.00 98.31 96 HIS A C 1
ATOM 797 O O . HIS A 1 96 ? 4.331 -2.816 -14.786 1.00 98.31 96 HIS A O 1
ATOM 803 N N . GLU A 1 97 ? 2.513 -1.513 -14.974 1.00 98.19 97 GLU A N 1
ATOM 804 C CA . GLU A 1 97 ? 2.573 -1.385 -16.435 1.00 98.19 97 GLU A CA 1
ATOM 805 C C . GLU A 1 97 ? 3.882 -0.726 -16.885 1.00 98.19 97 GLU A C 1
ATOM 807 O O . GLU A 1 97 ? 4.583 -1.244 -17.755 1.00 98.19 97 GLU A O 1
ATOM 812 N N . TYR A 1 98 ? 4.267 0.373 -16.231 1.00 98.12 98 TYR A N 1
ATOM 813 C CA . TYR A 1 98 ? 5.533 1.046 -16.503 1.00 98.12 98 TYR A CA 1
ATOM 814 C C . TYR A 1 98 ? 6.724 0.107 -16.300 1.00 98.12 98 TYR A C 1
ATOM 816 O O . TYR A 1 98 ? 7.593 0.018 -17.168 1.00 98.12 98 TYR A O 1
ATOM 824 N N . TRP A 1 99 ? 6.764 -0.620 -15.179 1.00 97.94 99 TRP A N 1
ATOM 825 C CA . TRP A 1 99 ? 7.820 -1.597 -14.938 1.00 97.94 99 TRP A CA 1
ATOM 826 C C . TRP A 1 99 ? 7.827 -2.690 -16.009 1.00 97.94 99 TRP A C 1
ATOM 828 O O . TRP A 1 99 ? 8.886 -2.993 -16.543 1.00 97.94 99 TRP A O 1
ATOM 838 N N . ALA A 1 100 ? 6.674 -3.250 -16.377 1.00 96.62 100 ALA A N 1
ATOM 839 C CA . ALA A 1 100 ? 6.597 -4.327 -17.361 1.00 96.62 100 ALA A CA 1
ATOM 840 C C . ALA A 1 100 ? 7.177 -3.912 -18.724 1.00 96.62 100 ALA A C 1
ATOM 842 O O . ALA A 1 100 ? 7.928 -4.681 -19.330 1.00 96.62 100 ALA A O 1
ATOM 843 N N . GLN A 1 101 ? 6.882 -2.685 -19.162 1.00 96.44 101 GLN A N 1
ATOM 844 C CA . GLN A 1 101 ? 7.382 -2.125 -20.419 1.00 96.44 101 GLN A CA 1
ATOM 845 C C . GLN A 1 101 ? 8.868 -1.740 -20.355 1.00 96.44 101 GLN A C 1
ATOM 847 O O . GLN A 1 101 ? 9.588 -1.925 -21.331 1.00 96.44 101 GLN A O 1
ATOM 852 N N . ASN A 1 102 ? 9.342 -1.247 -19.206 1.00 97.38 102 ASN A N 1
ATOM 853 C CA . ASN A 1 102 ? 10.671 -0.63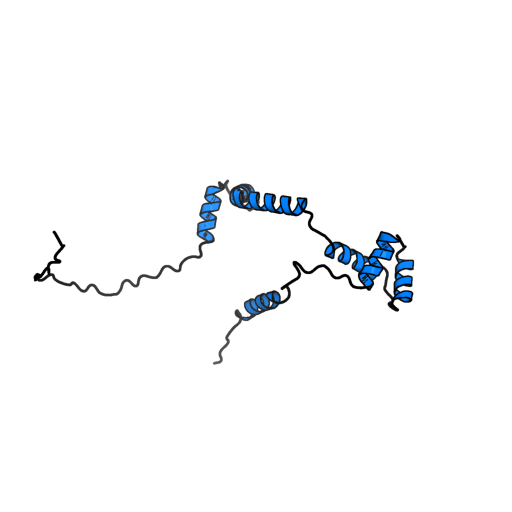8 -19.065 1.00 97.38 102 ASN A CA 1
ATOM 854 C C . ASN A 1 102 ? 11.638 -1.468 -18.202 1.00 97.38 102 ASN A C 1
ATOM 856 O O . ASN A 1 102 ? 12.702 -0.983 -17.819 1.00 97.38 102 ASN A O 1
ATOM 860 N N . LYS A 1 103 ? 11.301 -2.719 -17.857 1.00 97.38 103 LYS A N 1
ATOM 861 C CA . LYS A 1 103 ? 12.089 -3.528 -16.906 1.00 97.38 103 LYS A CA 1
ATOM 862 C C . LYS A 1 103 ? 13.552 -3.649 -17.312 1.00 97.38 103 LYS A C 1
ATOM 864 O O . LYS A 1 103 ? 14.421 -3.585 -16.452 1.00 97.38 103 LYS A O 1
ATOM 869 N N . PHE A 1 104 ? 13.839 -3.788 -18.606 1.00 98.00 104 PHE A N 1
ATOM 870 C CA . PHE A 1 104 ? 15.214 -3.923 -19.080 1.00 98.00 104 PHE A CA 1
ATOM 871 C C . PHE A 1 104 ? 15.960 -2.592 -19.151 1.00 98.00 104 PHE A C 1
ATOM 873 O O . PHE A 1 104 ? 17.170 -2.589 -18.943 1.00 98.00 104 PHE A O 1
ATOM 880 N N . ASP A 1 105 ? 15.266 -1.471 -19.344 1.00 97.88 105 ASP A N 1
ATOM 881 C CA . ASP A 1 105 ? 15.852 -0.143 -19.164 1.00 97.88 105 ASP A CA 1
ATOM 882 C C . ASP A 1 105 ? 16.247 0.073 -17.702 1.00 97.88 105 ASP A C 1
ATOM 884 O O . ASP A 1 105 ? 17.394 0.425 -17.424 1.00 97.88 105 ASP A O 1
ATOM 888 N N . ILE A 1 106 ? 15.357 -0.262 -16.763 1.00 97.56 106 ILE A N 1
ATOM 889 C CA . ILE A 1 106 ? 15.633 -0.207 -15.319 1.00 97.56 106 ILE A CA 1
ATOM 890 C C . ILE A 1 106 ? 16.820 -1.115 -14.957 1.00 97.56 106 ILE A C 1
ATOM 892 O O . ILE A 1 106 ? 17.739 -0.683 -14.263 1.00 97.56 106 ILE A O 1
ATOM 896 N N . ILE A 1 107 ? 16.838 -2.357 -15.455 1.00 97.50 107 ILE A N 1
ATOM 897 C CA . ILE A 1 107 ? 17.947 -3.299 -15.234 1.00 97.50 107 ILE A CA 1
ATOM 898 C C . ILE A 1 107 ? 19.253 -2.724 -15.784 1.00 97.50 107 ILE A C 1
ATOM 900 O O . ILE A 1 107 ? 20.251 -2.705 -15.070 1.00 97.50 107 ILE A O 1
ATOM 904 N N . SER A 1 108 ? 19.253 -2.218 -17.020 1.00 97.69 108 SER A N 1
ATOM 905 C CA . SER A 1 108 ? 20.457 -1.702 -17.680 1.00 97.69 108 SER A CA 1
ATOM 906 C C . SER A 1 108 ? 21.120 -0.562 -16.902 1.00 97.69 108 SER A C 1
ATOM 908 O O . SER A 1 108 ? 22.342 -0.532 -16.765 1.00 97.69 108 SER A O 1
ATOM 910 N N . GLN A 1 109 ? 20.312 0.317 -16.301 1.00 97.44 109 GLN A N 1
ATOM 911 C CA . GLN A 1 109 ? 20.785 1.406 -15.447 1.00 97.44 109 GLN A CA 1
ATOM 912 C C . GLN A 1 109 ? 21.430 0.888 -14.155 1.00 97.44 109 GLN A C 1
ATOM 914 O O . GLN A 1 109 ? 22.377 1.490 -13.655 1.00 97.44 109 GLN A O 1
ATOM 919 N N . LYS A 1 110 ? 20.950 -0.246 -13.635 1.00 97.44 110 LYS A N 1
ATOM 920 C CA . LYS A 1 110 ? 21.429 -0.854 -12.390 1.00 97.44 110 LYS A CA 1
ATOM 921 C C . LYS A 1 110 ? 22.609 -1.811 -12.553 1.00 97.44 110 LYS A C 1
ATOM 923 O O . LYS A 1 110 ? 23.277 -2.093 -11.565 1.00 97.44 110 LYS A O 1
ATOM 928 N N . MET A 1 111 ? 22.918 -2.276 -13.764 1.00 97.44 111 MET A N 1
ATOM 929 C CA . MET A 1 111 ? 23.990 -3.255 -14.011 1.00 97.44 111 MET A CA 1
ATOM 930 C C . MET A 1 111 ? 25.340 -2.859 -13.391 1.00 97.44 111 MET A C 1
ATOM 932 O O . MET A 1 111 ? 26.010 -3.707 -12.804 1.00 97.44 111 MET A O 1
ATOM 936 N N . LEU A 1 112 ? 25.731 -1.582 -13.477 1.00 96.56 112 LEU A N 1
ATOM 937 C CA . LEU A 1 112 ? 26.991 -1.100 -12.894 1.00 96.56 112 LEU A CA 1
ATOM 938 C C . LEU A 1 112 ? 26.980 -1.136 -11.360 1.00 96.56 112 LEU A C 1
ATOM 940 O O . LEU A 1 112 ? 27.979 -1.507 -10.751 1.00 96.56 112 LEU A O 1
ATOM 944 N N . GLU A 1 113 ? 25.848 -0.801 -10.732 1.00 97.06 113 GLU A N 1
ATOM 945 C CA . GLU A 1 113 ? 25.693 -0.871 -9.270 1.00 97.06 113 GLU A CA 1
ATOM 946 C C . GLU A 1 113 ? 25.826 -2.313 -8.756 1.00 97.06 113 GLU A C 1
ATOM 948 O O . GLU A 1 113 ? 26.273 -2.535 -7.633 1.00 97.06 113 GLU A O 1
ATOM 953 N N . PHE A 1 114 ? 25.493 -3.296 -9.596 1.00 96.62 114 PHE A N 1
ATOM 954 C CA . PHE A 1 114 ? 25.640 -4.723 -9.308 1.00 96.62 114 PHE A CA 1
ATOM 955 C C . PHE A 1 114 ? 26.975 -5.324 -9.779 1.00 96.62 114 PHE A C 1
ATOM 957 O O . PHE A 1 114 ? 27.137 -6.543 -9.766 1.00 96.62 114 PHE A O 1
ATOM 964 N N . GLY A 1 115 ? 27.948 -4.492 -10.164 1.00 96.44 115 GLY A N 1
ATOM 965 C CA . GLY A 1 115 ? 29.315 -4.932 -10.457 1.00 96.44 115 GLY A CA 1
ATOM 966 C C . GLY A 1 115 ? 29.593 -5.284 -11.918 1.00 96.44 115 GLY A C 1
ATOM 967 O O . GLY A 1 115 ? 30.628 -5.885 -12.208 1.00 96.44 115 GLY A O 1
ATOM 968 N N . ALA A 1 116 ? 28.718 -4.908 -12.857 1.00 96.44 116 ALA A N 1
ATOM 969 C CA . ALA A 1 116 ? 29.083 -4.952 -14.269 1.00 96.44 116 ALA A CA 1
ATOM 970 C C . ALA A 1 116 ? 30.279 -4.027 -14.532 1.00 96.44 116 ALA A C 1
ATOM 972 O O . ALA A 1 116 ? 30.332 -2.898 -14.049 1.00 96.44 116 ALA A O 1
ATOM 973 N N . GLN A 1 117 ? 31.235 -4.506 -15.322 1.00 96.62 117 GLN A N 1
ATOM 974 C CA . GLN A 1 117 ? 32.452 -3.754 -15.641 1.00 96.62 117 GLN A CA 1
ATOM 975 C C . GLN A 1 117 ? 32.223 -2.688 -16.722 1.00 96.62 117 GLN A C 1
ATOM 977 O O . GLN A 1 117 ? 33.025 -1.770 -16.870 1.00 96.62 117 GLN A O 1
ATOM 982 N N . GLU A 1 118 ? 31.123 -2.791 -17.468 1.00 95.50 118 GLU A N 1
ATOM 983 C CA . GLU A 1 118 ? 30.774 -1.881 -18.553 1.00 95.50 118 GLU A CA 1
ATOM 984 C C . GLU A 1 118 ? 29.262 -1.638 -18.635 1.00 95.50 118 GLU A C 1
ATOM 986 O O . GLU A 1 118 ? 28.454 -2.309 -17.984 1.00 95.50 118 GLU A O 1
ATOM 991 N N . LYS A 1 119 ? 28.879 -0.642 -19.440 1.00 96.38 119 LYS A N 1
ATOM 992 C CA . LYS A 1 119 ? 27.476 -0.287 -19.659 1.00 96.38 119 LYS A CA 1
ATOM 993 C C . LYS A 1 119 ? 26.837 -1.255 -20.647 1.00 96.38 119 LYS A C 1
ATOM 995 O O . LYS A 1 119 ? 27.256 -1.343 -21.796 1.00 96.38 119 LYS A O 1
ATOM 1000 N N . TRP A 1 120 ? 25.755 -1.889 -20.217 1.00 97.19 120 TRP A N 1
ATOM 1001 C CA . TRP A 1 120 ? 24.910 -2.724 -21.065 1.00 97.19 120 TRP A CA 1
ATOM 1002 C C . TRP A 1 120 ? 23.648 -1.965 -21.448 1.00 97.19 120 TRP A C 1
ATOM 1004 O O . TRP A 1 120 ? 23.076 -1.267 -20.619 1.00 97.19 120 TRP A O 1
ATOM 1014 N N . THR A 1 121 ? 23.203 -2.090 -22.696 1.00 97.81 121 THR A N 1
ATOM 1015 C CA . THR A 1 121 ? 21.913 -1.534 -23.134 1.00 97.81 121 THR A CA 1
ATOM 1016 C C . THR A 1 121 ? 20.757 -2.436 -22.706 1.00 97.81 121 THR A C 1
ATOM 1018 O O . THR A 1 121 ? 20.920 -3.654 -22.593 1.00 97.81 121 THR A O 1
ATOM 1021 N N . ALA A 1 122 ? 19.555 -1.868 -22.568 1.00 97.25 122 ALA A N 1
ATOM 1022 C CA . ALA A 1 122 ? 18.337 -2.619 -22.259 1.00 97.25 122 ALA A CA 1
ATOM 1023 C C . ALA A 1 122 ? 18.136 -3.836 -23.178 1.00 97.25 122 ALA A C 1
ATOM 1025 O O . ALA A 1 122 ? 17.851 -4.938 -22.714 1.00 97.25 122 ALA A O 1
ATOM 1026 N N . ARG A 1 123 ? 18.378 -3.680 -24.487 1.00 97.38 123 ARG A N 1
ATOM 1027 C CA . ARG A 1 123 ? 18.249 -4.768 -25.469 1.00 97.38 123 ARG A CA 1
ATOM 1028 C C . ARG A 1 123 ? 19.253 -5.902 -25.242 1.00 97.38 123 ARG A C 1
ATOM 1030 O O . ARG A 1 123 ? 18.902 -7.066 -25.427 1.00 97.38 123 ARG A O 1
ATOM 1037 N N . GLN A 1 124 ? 20.489 -5.586 -24.854 1.00 97.44 124 GLN A N 1
ATOM 1038 C CA . GLN A 1 124 ? 21.500 -6.602 -24.543 1.00 97.44 124 GLN A CA 1
ATOM 1039 C C . GLN A 1 124 ? 21.141 -7.357 -23.263 1.00 97.44 124 GLN A C 1
ATOM 1041 O O . GLN A 1 124 ? 21.196 -8.586 -23.263 1.00 97.44 124 GLN A O 1
ATOM 1046 N N . CYS A 1 125 ? 20.705 -6.641 -22.221 1.00 97.12 125 CYS A N 1
ATOM 1047 C CA . CYS A 1 125 ? 20.196 -7.250 -20.993 1.00 97.12 125 CYS A CA 1
ATOM 1048 C C . CYS A 1 125 ? 19.001 -8.168 -21.282 1.00 97.12 125 CYS A C 1
ATOM 1050 O O . CYS A 1 125 ? 18.986 -9.303 -20.820 1.00 97.12 125 CYS A O 1
ATOM 1052 N N . ALA A 1 126 ? 18.043 -7.718 -22.100 1.00 96.62 126 ALA A N 1
ATOM 1053 C CA . ALA A 1 126 ? 16.866 -8.496 -22.481 1.00 96.62 126 ALA A CA 1
ATOM 1054 C C . ALA A 1 126 ? 17.225 -9.799 -23.199 1.00 96.62 126 ALA A C 1
ATOM 1056 O O . ALA A 1 126 ? 16.734 -10.867 -22.836 1.00 96.62 126 ALA A O 1
ATOM 1057 N N . ARG A 1 127 ? 18.116 -9.720 -24.195 1.00 96.75 127 ARG A N 1
ATOM 1058 C CA . ARG A 1 127 ? 18.586 -10.896 -24.933 1.00 96.75 127 ARG A CA 1
ATOM 1059 C C . ARG A 1 127 ? 19.303 -11.876 -24.008 1.00 96.75 127 ARG A C 1
ATOM 1061 O O . ARG A 1 127 ? 18.985 -13.058 -24.025 1.00 96.75 127 ARG A O 1
ATOM 1068 N N . LYS A 1 128 ? 20.224 -11.378 -23.174 1.00 95.94 128 LYS A N 1
ATOM 1069 C CA . LYS A 1 128 ? 20.978 -12.228 -22.248 1.00 95.94 128 LYS A CA 1
ATOM 1070 C C . LYS A 1 128 ? 20.067 -12.892 -21.218 1.00 95.94 128 LYS A C 1
ATOM 1072 O O . LYS A 1 128 ? 20.239 -14.073 -20.951 1.00 95.94 128 LYS A O 1
ATOM 1077 N N . TRP A 1 129 ? 19.080 -12.161 -20.700 1.00 94.50 129 TRP A N 1
ATOM 1078 C CA . TRP A 1 129 ? 18.087 -12.701 -19.776 1.00 94.50 129 TRP A CA 1
ATOM 1079 C C . TRP A 1 129 ? 17.259 -13.821 -20.415 1.00 94.50 129 TRP A C 1
ATOM 1081 O O . TRP A 1 129 ? 17.081 -14.867 -19.804 1.00 94.50 129 TRP A O 1
ATOM 1091 N N . ALA A 1 130 ? 16.795 -13.635 -21.655 1.00 94.44 130 ALA A N 1
ATOM 1092 C CA . ALA A 1 130 ? 16.035 -14.658 -22.375 1.00 94.44 130 ALA A CA 1
ATOM 1093 C C . ALA A 1 130 ? 16.855 -15.938 -22.623 1.00 94.44 130 ALA A C 1
ATOM 1095 O O . ALA A 1 130 ? 16.315 -17.033 -22.506 1.00 94.44 130 ALA A O 1
ATOM 1096 N N . GLU A 1 131 ? 18.155 -15.811 -22.916 1.00 92.88 131 GLU A N 1
ATOM 1097 C CA . GLU A 1 131 ? 19.070 -16.956 -23.051 1.00 92.88 131 GLU A CA 1
ATOM 1098 C C . GLU A 1 131 ? 19.253 -17.730 -21.738 1.00 92.88 131 GLU A C 1
ATOM 1100 O O . GLU A 1 131 ? 19.439 -18.940 -21.771 1.00 92.88 131 GLU A O 1
ATOM 1105 N N . THR A 1 132 ? 19.255 -17.041 -20.593 1.00 88.19 132 THR A N 1
ATOM 1106 C CA . THR A 1 132 ? 19.463 -17.668 -19.278 1.00 88.19 132 THR A CA 1
ATOM 1107 C C . THR A 1 132 ? 18.181 -18.212 -18.651 1.00 88.19 132 THR A C 1
ATOM 1109 O O . THR A 1 132 ? 18.247 -19.164 -17.881 1.00 88.19 132 THR A O 1
ATOM 1112 N N . ASP A 1 133 ? 17.035 -17.592 -18.946 1.00 76.88 133 ASP A N 1
ATOM 1113 C CA . ASP A 1 133 ? 15.716 -17.990 -18.435 1.00 76.88 133 ASP A CA 1
ATOM 1114 C C . ASP A 1 133 ? 15.131 -19.166 -19.232 1.00 76.88 133 ASP A C 1
ATOM 1116 O O . ASP A 1 133 ? 14.462 -20.038 -18.677 1.00 76.88 133 ASP A O 1
ATOM 1120 N N . ALA A 1 134 ? 15.451 -19.256 -20.528 1.00 63.47 134 ALA A N 1
ATOM 1121 C CA . ALA A 1 134 ? 15.279 -20.491 -21.274 1.00 63.47 134 ALA A CA 1
ATOM 1122 C C . ALA A 1 134 ? 16.251 -21.536 -20.702 1.00 63.47 134 ALA A C 1
ATOM 1124 O O . ALA A 1 134 ? 17.442 -21.509 -21.007 1.00 63.47 134 ALA A O 1
ATOM 1125 N N . LEU A 1 135 ? 15.752 -22.433 -19.841 1.00 52.09 135 LEU A N 1
ATOM 1126 C CA . LEU A 1 135 ? 16.502 -23.583 -19.324 1.00 52.09 135 LEU A CA 1
ATOM 1127 C C . LEU A 1 135 ? 17.366 -24.207 -20.440 1.00 52.09 135 LEU A C 1
ATOM 1129 O O . LEU A 1 135 ? 16.883 -24.336 -21.570 1.00 52.09 135 LEU A O 1
ATOM 1133 N N . PRO A 1 136 ? 18.600 -24.662 -20.150 1.00 55.91 136 PRO A N 1
ATOM 1134 C CA . PRO A 1 136 ? 19.376 -25.402 -21.128 1.00 55.91 136 PRO A CA 1
ATOM 1135 C C . PRO A 1 136 ? 18.601 -26.668 -21.489 1.00 55.91 136 PRO A C 1
ATOM 1137 O O . PRO A 1 136 ? 18.511 -27.606 -20.697 1.00 55.91 136 PRO A O 1
ATOM 1140 N N . THR A 1 137 ? 18.018 -26.692 -22.687 1.00 55.22 137 THR A N 1
ATOM 1141 C CA . THR A 1 137 ? 17.554 -27.932 -23.308 1.00 55.22 137 THR A CA 1
ATOM 1142 C C . THR A 1 137 ? 18.740 -28.897 -23.251 1.00 55.22 137 THR A C 1
ATOM 1144 O O . THR A 1 137 ? 19.793 -28.544 -23.795 1.00 55.22 137 THR A O 1
ATOM 1147 N N . PRO A 1 138 ? 18.657 -30.064 -22.580 1.00 52.72 138 PRO A N 1
ATOM 1148 C CA . PRO A 1 138 ? 19.695 -31.067 -22.727 1.00 52.72 138 PRO A CA 1
ATOM 1149 C C . PRO A 1 138 ? 19.731 -31.407 -24.213 1.00 52.72 138 PRO A C 1
ATOM 1151 O O . PRO A 1 138 ? 18.775 -31.966 -24.751 1.00 52.72 138 PRO A O 1
ATOM 1154 N N . MET A 1 139 ? 20.789 -30.967 -24.895 1.00 47.28 139 MET A N 1
ATOM 1155 C CA . MET A 1 139 ? 21.034 -31.335 -26.282 1.00 47.28 139 MET A CA 1
ATOM 1156 C C . MET A 1 139 ? 20.934 -32.859 -26.348 1.00 47.28 139 MET A C 1
ATOM 1158 O O . MET A 1 139 ? 21.672 -33.521 -25.611 1.00 47.28 139 MET A O 1
ATOM 1162 N N . PRO A 1 140 ? 20.035 -33.439 -27.163 1.00 50.66 140 PRO A N 1
ATOM 1163 C CA . PRO A 1 140 ? 20.079 -34.869 -27.384 1.00 50.66 140 PRO A CA 1
ATOM 1164 C C . PRO A 1 140 ? 21.459 -35.163 -27.970 1.00 50.66 140 PRO A C 1
ATOM 1166 O O . PRO A 1 140 ? 21.811 -34.647 -29.033 1.00 50.66 140 PRO A O 1
ATOM 1169 N N . GLN A 1 141 ? 22.270 -35.932 -27.241 1.00 49.94 141 GLN A N 1
ATOM 1170 C CA . GLN A 1 141 ? 23.458 -36.554 -27.805 1.00 49.94 141 GLN A CA 1
ATOM 1171 C C . GLN A 1 141 ? 22.960 -37.392 -28.978 1.00 49.94 141 GLN A C 1
ATOM 1173 O O . GLN A 1 141 ? 22.319 -38.422 -28.785 1.00 49.94 141 GLN A O 1
ATOM 1178 N N . TYR A 1 142 ? 23.167 -36.890 -30.193 1.00 46.81 142 TYR A N 1
ATOM 1179 C CA . TYR A 1 142 ? 22.916 -37.664 -31.392 1.00 46.81 142 TYR A CA 1
ATOM 1180 C C . TYR A 1 142 ? 23.943 -38.791 -31.367 1.00 46.81 142 TYR A C 1
ATOM 1182 O O . TYR A 1 142 ? 25.137 -38.562 -31.558 1.00 46.81 142 TYR A O 1
ATOM 1190 N N . ASP A 1 143 ? 23.479 -39.985 -31.016 1.00 43.19 143 ASP A N 1
ATOM 1191 C CA . ASP A 1 143 ? 24.275 -41.195 -31.061 1.00 43.19 143 ASP A CA 1
ATOM 1192 C C . ASP A 1 143 ? 24.693 -41.417 -32.522 1.00 43.19 143 ASP A C 1
ATOM 1194 O O . ASP A 1 143 ? 23.886 -41.750 -33.391 1.00 43.19 143 ASP A O 1
ATOM 1198 N N . GLN A 1 144 ? 25.957 -41.12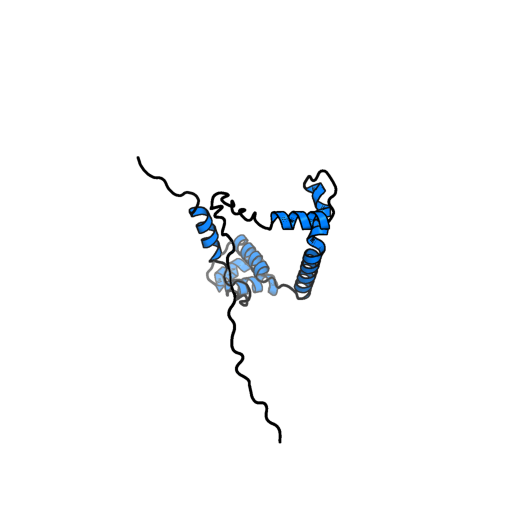0 -32.815 1.00 46.78 144 GLN A N 1
ATOM 1199 C CA . GLN A 1 144 ? 26.561 -41.190 -34.142 1.00 46.78 144 GLN A CA 1
ATOM 1200 C C . GLN A 1 144 ? 26.918 -42.641 -34.514 1.00 46.78 144 GLN A C 1
ATOM 1202 O O . GLN A 1 144 ? 27.995 -42.900 -35.043 1.00 46.78 144 GLN A O 1
ATOM 1207 N N . HIS A 1 145 ? 26.044 -43.613 -34.227 1.00 45.47 145 HIS A N 1
ATOM 1208 C CA . HIS A 1 145 ? 26.328 -45.032 -34.471 1.00 45.47 145 HIS A CA 1
ATOM 1209 C C . HIS A 1 145 ? 25.073 -45.839 -34.832 1.00 45.47 145 HIS A C 1
ATOM 1211 O O . HIS A 1 145 ? 24.779 -46.866 -34.226 1.00 45.47 145 HIS A O 1
ATOM 1217 N N . ALA A 1 146 ? 24.335 -45.440 -35.869 1.00 44.12 146 ALA A N 1
ATOM 1218 C CA . ALA A 1 146 ? 23.372 -46.353 -36.482 1.00 44.12 146 ALA A CA 1
ATOM 1219 C C . ALA A 1 146 ? 23.287 -46.184 -38.005 1.00 44.12 146 ALA A C 1
ATOM 1221 O O . ALA A 1 146 ? 22.482 -45.433 -38.539 1.00 44.12 146 ALA A O 1
ATOM 1222 N N . GLN A 1 147 ? 24.113 -46.993 -38.672 1.00 41.50 147 GLN A N 1
ATOM 1223 C CA . GLN A 1 147 ? 23.790 -47.693 -39.919 1.00 41.50 147 GLN A CA 1
ATOM 1224 C C . GLN A 1 147 ? 23.772 -46.869 -41.215 1.00 41.50 147 GLN A C 1
ATOM 1226 O O . GLN A 1 147 ? 22.740 -46.563 -41.808 1.00 41.50 147 GLN A O 1
ATOM 1231 N N . HIS A 1 148 ? 24.981 -46.671 -41.747 1.00 44.16 148 HIS A N 1
ATOM 1232 C CA . HIS A 1 148 ? 25.211 -46.679 -43.189 1.00 44.16 148 HIS A CA 1
ATOM 1233 C C . HIS A 1 148 ? 24.761 -48.030 -43.774 1.00 44.16 148 HIS A C 1
ATOM 1235 O O . HIS A 1 148 ? 25.546 -48.972 -43.858 1.00 44.16 148 HIS A O 1
ATOM 1241 N N . THR A 1 149 ? 23.506 -48.123 -44.201 1.00 39.81 149 THR A N 1
ATOM 1242 C CA . THR A 1 149 ? 23.052 -49.176 -45.116 1.00 39.81 149 THR A CA 1
ATOM 1243 C C . THR A 1 149 ? 22.522 -48.517 -46.377 1.00 39.81 149 THR A C 1
ATOM 1245 O O . THR A 1 149 ? 21.453 -47.919 -46.415 1.00 39.81 149 THR A O 1
ATOM 1248 N N . PHE A 1 150 ? 23.374 -48.586 -47.390 1.00 46.00 150 PHE A N 1
ATOM 1249 C CA . PHE A 1 150 ? 23.196 -48.146 -48.761 1.00 46.00 150 PHE A CA 1
ATOM 1250 C C . PHE A 1 150 ? 22.019 -48.901 -49.403 1.00 46.00 150 PHE A C 1
ATOM 1252 O O . PHE A 1 150 ? 22.066 -50.126 -49.500 1.00 46.00 150 PHE A O 1
ATOM 1259 N N . THR A 1 151 ? 20.970 -48.206 -49.847 1.00 49.06 151 THR A N 1
ATOM 1260 C CA . THR A 1 151 ? 19.914 -48.803 -50.681 1.00 49.06 151 THR A CA 1
ATOM 1261 C C . THR A 1 151 ? 20.178 -48.473 -52.153 1.00 49.06 151 THR A C 1
ATOM 1263 O O . THR A 1 151 ? 20.234 -47.296 -52.514 1.00 49.06 151 THR A O 1
ATOM 1266 N N . PRO A 1 152 ? 20.369 -49.475 -53.034 1.00 52.88 152 PRO A N 1
ATOM 1267 C CA . PRO A 1 152 ? 20.527 -49.227 -54.453 1.00 52.88 152 PRO A CA 1
ATOM 1268 C C . PRO A 1 152 ? 19.166 -49.142 -55.152 1.00 52.88 152 PRO A C 1
ATOM 1270 O O . PRO A 1 152 ? 18.230 -49.897 -54.895 1.00 52.88 152 PRO A O 1
ATOM 1273 N N . TYR A 1 153 ? 19.113 -48.192 -56.071 1.00 47.91 153 TYR A N 1
ATOM 1274 C CA . TYR A 1 153 ? 18.057 -47.905 -57.028 1.00 47.91 153 TYR A CA 1
ATOM 1275 C C . TYR A 1 153 ? 17.745 -49.126 -57.918 1.00 47.91 153 TYR A C 1
ATOM 1277 O O . TYR A 1 153 ? 18.648 -49.643 -58.573 1.00 47.91 153 TYR A O 1
ATOM 1285 N N . SER A 1 154 ? 16.480 -49.553 -58.012 1.00 54.44 154 SER A N 1
ATOM 1286 C CA . SER A 1 154 ? 15.973 -50.289 -59.185 1.00 54.44 154 SER A CA 1
ATOM 1287 C C . SER A 1 154 ? 14.436 -50.220 -59.289 1.00 54.44 154 SER A C 1
ATOM 1289 O O . SER A 1 154 ? 13.751 -50.714 -58.407 1.00 54.44 154 SER A O 1
ATOM 1291 N N . LEU A 1 155 ? 13.960 -49.546 -60.357 1.00 45.62 155 LEU A N 1
ATOM 1292 C CA . LEU A 1 155 ? 12.891 -49.914 -61.325 1.00 45.62 155 LEU A CA 1
ATOM 1293 C C . LEU A 1 155 ? 11.524 -50.377 -60.743 1.00 45.62 155 LEU A C 1
ATOM 1295 O O . LEU A 1 155 ? 11.486 -51.265 -59.912 1.00 45.62 155 LEU A O 1
ATOM 1299 N N . SER A 1 156 ? 10.321 -49.960 -61.159 1.00 51.41 156 SER A N 1
ATOM 1300 C CA . SER A 1 156 ? 9.767 -49.425 -62.419 1.00 51.41 156 SER A CA 1
ATOM 1301 C C . SER A 1 156 ? 8.260 -49.089 -62.179 1.00 51.41 156 SER A C 1
ATOM 1303 O O . SER A 1 156 ? 7.705 -49.601 -61.203 1.00 51.41 156 SER A O 1
ATOM 1305 N N . PRO A 1 157 ? 7.565 -48.286 -63.017 1.00 57.19 157 PRO A N 1
ATOM 1306 C CA . PRO A 1 157 ? 6.241 -47.717 -62.730 1.00 57.19 157 PRO A CA 1
ATOM 1307 C C . PRO A 1 157 ? 5.067 -48.533 -63.307 1.00 57.19 157 PRO A C 1
ATOM 1309 O O . PRO A 1 157 ? 5.187 -49.129 -64.376 1.00 57.19 157 PRO A O 1
ATOM 1312 N N . ALA A 1 158 ? 3.904 -48.481 -62.646 1.00 45.00 158 ALA A N 1
ATOM 1313 C CA . ALA A 1 158 ? 2.621 -48.899 -63.219 1.00 45.00 158 ALA A CA 1
ATOM 1314 C C . ALA A 1 158 ? 1.443 -48.115 -62.597 1.00 45.00 158 ALA A C 1
ATOM 1316 O O . ALA A 1 158 ? 0.960 -48.453 -61.520 1.00 45.00 158 ALA A O 1
ATOM 1317 N N . GLU A 1 159 ? 0.982 -47.069 -63.291 1.00 51.56 159 GLU A N 1
ATOM 1318 C CA . GLU A 1 159 ? -0.435 -46.654 -63.285 1.00 51.56 159 GLU A CA 1
ATOM 1319 C C . GLU A 1 159 ? -1.206 -47.591 -64.238 1.00 51.56 159 GLU A C 1
ATOM 1321 O O . GLU A 1 159 ? -0.603 -48.042 -65.220 1.00 51.56 159 GLU A O 1
ATOM 1326 N N . PRO A 1 160 ? -2.481 -47.960 -63.982 1.00 48.03 160 PRO A N 1
ATOM 1327 C CA . PRO A 1 160 ? -3.656 -47.082 -64.189 1.00 48.03 160 PRO A CA 1
ATOM 1328 C C . PRO A 1 160 ? -4.762 -47.338 -63.117 1.00 48.03 160 PRO A C 1
ATOM 1330 O O . PRO A 1 160 ? -4.617 -48.214 -62.278 1.00 48.03 160 PRO A O 1
ATOM 1333 N N . ALA A 1 161 ? -5.903 -46.658 -62.993 1.00 44.81 161 ALA A N 1
ATOM 1334 C CA . ALA A 1 161 ? -6.730 -45.948 -63.949 1.00 44.81 161 ALA A CA 1
ATOM 1335 C C . ALA A 1 161 ? -7.572 -44.874 -63.236 1.00 44.81 161 ALA A C 1
ATOM 1337 O O . ALA A 1 161 ? -8.178 -45.104 -62.187 1.00 44.81 161 ALA A O 1
ATOM 1338 N N . THR A 1 162 ? -7.661 -43.716 -63.874 1.00 47.09 162 THR A N 1
ATOM 1339 C CA . THR A 1 162 ? -8.614 -42.648 -63.593 1.00 47.09 162 THR A CA 1
ATOM 1340 C C . THR A 1 162 ? -10.034 -43.123 -63.912 1.00 47.09 162 THR A C 1
ATOM 1342 O O . THR A 1 162 ? -10.382 -43.368 -65.064 1.00 47.09 162 THR A O 1
ATOM 1345 N N . SER A 1 163 ? -10.878 -43.257 -62.886 1.00 50.12 163 SER A N 1
ATOM 1346 C CA . SER A 1 163 ? -12.320 -43.448 -63.071 1.00 50.12 163 SER A CA 1
ATOM 1347 C C . SER A 1 163 ? -13.024 -42.096 -63.013 1.00 50.12 163 SER A C 1
ATOM 1349 O O . SER A 1 163 ? -13.029 -41.395 -62.005 1.00 50.12 163 SER A O 1
ATOM 1351 N N . PHE A 1 164 ? -13.543 -41.749 -64.179 1.00 51.44 164 PHE A N 1
ATOM 1352 C CA . PHE A 1 164 ? -14.206 -40.532 -64.616 1.00 51.44 164 PHE A CA 1
ATOM 1353 C C . PHE A 1 164 ? -15.489 -40.231 -63.811 1.00 51.44 164 PHE A C 1
ATOM 1355 O O . PHE A 1 164 ? -16.343 -41.101 -63.656 1.00 51.44 164 PHE A O 1
ATOM 1362 N N . LEU A 1 165 ? -15.646 -38.992 -63.330 1.00 60.97 165 LEU A N 1
ATOM 1363 C CA . LEU A 1 165 ? -16.912 -38.463 -62.799 1.00 60.97 165 LEU A CA 1
ATOM 1364 C C . LEU A 1 165 ? -17.746 -37.873 -63.953 1.00 60.97 165 LEU A C 1
ATOM 1366 O O . LEU A 1 165 ? -17.205 -37.057 -64.701 1.00 60.97 165 LEU A O 1
ATOM 1370 N N . PRO A 1 166 ? -19.047 -38.186 -64.094 1.00 58.81 166 PRO A N 1
ATOM 1371 C CA . PRO A 1 166 ? -19.910 -37.481 -65.033 1.00 58.81 166 PRO A CA 1
ATOM 1372 C C . PRO A 1 166 ? -20.521 -36.239 -64.363 1.00 58.81 166 PRO A C 1
ATOM 1374 O O . PRO A 1 166 ? -21.265 -36.346 -63.388 1.00 58.81 166 PRO A O 1
ATOM 1377 N N . TYR A 1 167 ? -20.222 -35.053 -64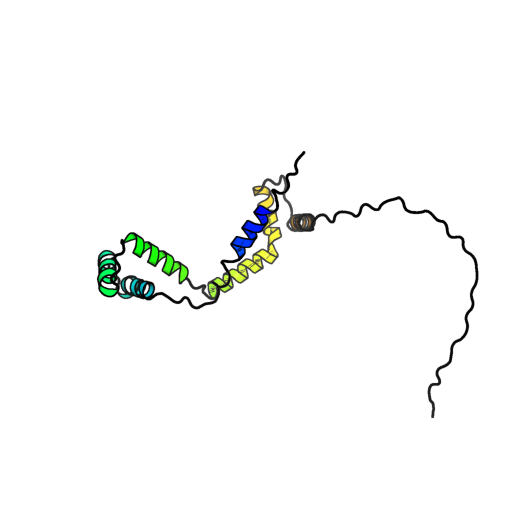.899 1.00 50.03 167 TYR A N 1
ATOM 1378 C CA . TYR A 1 167 ? -20.977 -33.830 -64.616 1.00 50.03 167 TYR A CA 1
ATOM 1379 C C . TYR A 1 167 ? -22.138 -33.704 -65.612 1.00 50.03 167 TYR A C 1
ATOM 1381 O O . TYR A 1 167 ? -21.979 -33.923 -66.812 1.00 50.03 167 TYR A O 1
ATOM 1389 N N . MET A 1 168 ? -23.306 -33.378 -65.065 1.00 48.31 168 MET A N 1
ATOM 1390 C CA . MET A 1 168 ? -24.583 -33.151 -65.737 1.00 48.31 168 MET A CA 1
ATOM 1391 C C . MET A 1 168 ? -24.507 -32.013 -66.757 1.00 48.31 168 MET A C 1
ATOM 1393 O O . MET A 1 168 ? -23.964 -30.963 -66.434 1.00 48.31 168 MET A O 1
ATOM 1397 N N . HIS A 1 169 ? -25.160 -32.158 -67.910 1.00 44.56 169 HIS A N 1
ATOM 1398 C CA . HIS A 1 169 ? -25.664 -31.020 -68.680 1.00 44.56 169 HIS A CA 1
ATOM 1399 C C . HIS A 1 169 ? -26.964 -31.396 -69.409 1.00 44.56 169 HIS A C 1
ATOM 1401 O O . HIS A 1 169 ? -26.971 -32.346 -70.189 1.00 44.56 169 HIS A O 1
ATOM 1407 N N . SER A 1 170 ? -27.988 -30.575 -69.131 1.00 50.75 170 SER A N 1
ATOM 1408 C CA . SER A 1 170 ? -29.230 -30.295 -69.879 1.00 50.75 170 SER A CA 1
ATOM 1409 C C . SER A 1 170 ? -30.295 -31.385 -69.996 1.00 50.75 170 SER A C 1
ATOM 1411 O O . SER A 1 170 ? -30.160 -32.284 -70.849 1.00 50.75 170 SER A O 1
#

Sequence (170 aa):
MAAKRSRDDDEFAELSKRRRRSESATSTQLELTEEDKLLLKLKEEDSMPWKDIAMRFQSDLGKQYQIPALQMRLKRLRERMRIWGEADVRALRMAHEYWAQNKFDIISQKMLEFGAQEKWTARQCARKWAETDALPTPMPQYDQHAQHTFTPYSLSPAEPATSFLPYMHS

Nearest PDB structures (foldseek):
  4xvn-assembly1_A  TM=4.602E-01  e=5.085E-01  Thermus phage G20c
  7syt-assembly1_O  TM=2.409E-01  e=1.164E+00  Oryctolagus cunicul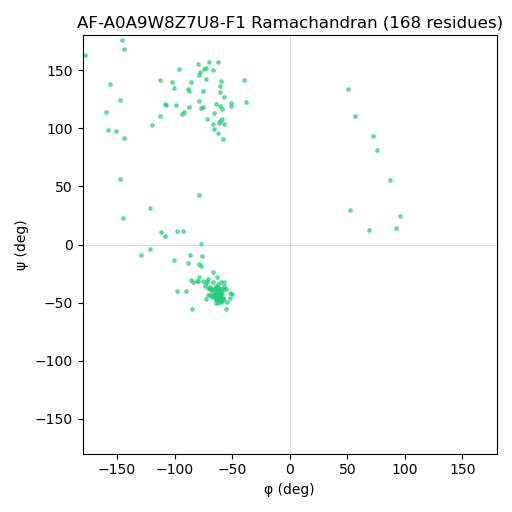us
  7aju-assembly1_DN  TM=2.580E-01  e=6.870E+00  Saccharomyces cerevisiae S288C
  3j78-assembly1_13  TM=2.266E-01  e=6.476E+00  Saccharomyces cerevisiae